Protein AF-A0A4Q6ELT9-F1 (afdb_monomer_lite)

Foldseek 3Di:
DDPPDDQKDFDADPVGHGFKIKGFDFPDWEQDVNDTDTDTQKMWIATPVHRVDIDMDGDDDDYDDDDDPVCVDPVVVDD

Radius of gyration: 16.79 Å; chains: 1; bounding box: 40×24×39 Å

Structure (mmCIF, N/CA/C/O backbone):
data_AF-A0A4Q6ELT9-F1
#
_entry.id   AF-A0A4Q6ELT9-F1
#
loop_
_atom_site.group_PDB
_atom_site.id
_atom_site.type_symbol
_atom_site.label_atom_id
_atom_site.label_alt_id
_atom_site.label_comp_id
_atom_site.label_asym_id
_atom_site.label_entity_id
_atom_site.label_seq_id
_atom_site.pdbx_PDB_ins_code
_atom_site.Cartn_x
_atom_site.Cartn_y
_atom_site.Cartn_z
_atom_site.occupancy
_atom_site.B_iso_or_equiv
_atom_site.auth_seq_id
_atom_site.auth_comp_id
_atom_site.auth_asym_id
_atom_site.auth_atom_id
_atom_site.pdbx_PDB_model_num
ATOM 1 N N . LYS A 1 1 ? -23.362 -1.615 -7.414 1.00 56.25 1 LYS A N 1
ATOM 2 C CA . LYS A 1 1 ? -23.102 -0.480 -6.497 1.00 56.25 1 LYS A CA 1
ATOM 3 C C . LYS A 1 1 ? -21.594 -0.352 -6.423 1.00 56.25 1 LYS A C 1
ATOM 5 O O . LYS A 1 1 ? -20.965 -1.276 -5.921 1.00 56.25 1 LYS A O 1
ATOM 10 N N . ASP A 1 2 ? -21.038 0.695 -7.016 1.00 70.00 2 ASP A N 1
ATOM 11 C CA . ASP A 1 2 ? -19.593 0.808 -7.213 1.00 70.00 2 ASP A CA 1
ATOM 12 C C . ASP A 1 2 ? -18.913 1.140 -5.881 1.00 70.00 2 ASP A C 1
ATOM 14 O O . ASP A 1 2 ? -19.377 1.999 -5.132 1.00 70.00 2 ASP A O 1
ATOM 18 N N . THR A 1 3 ? -17.869 0.389 -5.531 1.00 80.31 3 THR A N 1
ATOM 19 C CA . THR A 1 3 ? -17.245 0.413 -4.197 1.00 80.31 3 THR A CA 1
ATOM 20 C C . THR A 1 3 ? -16.108 1.431 -4.075 1.00 80.31 3 THR A C 1
ATOM 22 O O . THR A 1 3 ? -15.527 1.543 -3.001 1.00 80.31 3 THR A O 1
ATOM 25 N N . PHE A 1 4 ? -15.784 2.164 -5.152 1.00 90.50 4 PHE A N 1
ATOM 26 C CA . PHE A 1 4 ? -14.625 3.070 -5.264 1.00 90.50 4 PHE A CA 1
ATOM 27 C C . PHE A 1 4 ? -13.291 2.455 -4.784 1.00 90.50 4 PHE A C 1
ATOM 29 O O . PHE A 1 4 ? -12.360 3.176 -4.433 1.00 90.50 4 PHE A O 1
ATOM 36 N N . LEU A 1 5 ? -13.180 1.121 -4.770 1.00 95.00 5 LEU A N 1
ATOM 37 C CA . LEU A 1 5 ? -11.961 0.419 -4.379 1.00 95.00 5 LEU A CA 1
ATOM 38 C C . LEU A 1 5 ? -10.987 0.359 -5.553 1.00 95.00 5 LEU A C 1
ATOM 40 O O . LEU A 1 5 ? -11.359 -0.007 -6.670 1.00 95.00 5 LEU A O 1
ATOM 44 N N . GLY A 1 6 ? -9.720 0.662 -5.283 1.00 95.31 6 GLY A N 1
ATOM 45 C CA . GLY A 1 6 ? -8.647 0.438 -6.241 1.00 95.31 6 GLY A CA 1
ATOM 46 C C . GLY A 1 6 ? -8.396 -1.058 -6.401 1.00 95.31 6 GLY A C 1
ATOM 47 O O . GLY A 1 6 ? -7.883 -1.694 -5.494 1.00 95.31 6 GLY A O 1
ATOM 48 N N . VAL A 1 7 ? -8.738 -1.629 -7.554 1.00 96.56 7 VAL A N 1
ATOM 49 C CA . VAL A 1 7 ? -8.476 -3.053 -7.861 1.00 96.56 7 VAL A CA 1
ATOM 50 C C . VAL A 1 7 ? -7.184 -3.261 -8.656 1.00 96.56 7 VAL A C 1
ATOM 52 O O . VAL A 1 7 ? -6.637 -4.363 -8.693 1.00 96.56 7 VAL A O 1
ATOM 55 N N . LYS A 1 8 ? -6.671 -2.188 -9.268 1.00 97.19 8 LYS A N 1
ATOM 56 C CA . LYS A 1 8 ? -5.426 -2.156 -10.038 1.00 97.19 8 LYS A CA 1
ATOM 57 C C . LYS A 1 8 ? -4.751 -0.792 -9.884 1.00 97.19 8 LYS A C 1
ATOM 59 O O . LYS A 1 8 ? -5.441 0.219 -9.792 1.00 97.19 8 LYS A O 1
ATOM 64 N N . ALA A 1 9 ? -3.422 -0.769 -9.922 1.00 97.88 9 ALA A N 1
ATOM 65 C CA . ALA A 1 9 ? -2.632 0.446 -10.106 1.00 97.88 9 ALA A CA 1
ATOM 66 C C . ALA A 1 9 ? -1.528 0.237 -11.154 1.00 97.88 9 ALA A C 1
ATOM 68 O O . ALA A 1 9 ? -1.072 -0.887 -11.381 1.00 97.88 9 ALA A O 1
ATOM 69 N N . GLU A 1 10 ? -1.091 1.326 -11.779 1.00 98.31 10 GLU A N 1
ATOM 70 C CA . GLU A 1 10 ? 0.087 1.370 -12.646 1.00 98.31 10 GLU A CA 1
ATOM 71 C C . GLU A 1 10 ? 1.029 2.448 -12.119 1.00 98.31 10 GLU A C 1
ATOM 73 O O . GLU A 1 10 ? 0.607 3.569 -11.845 1.00 98.31 10 GLU A O 1
ATOM 78 N N . PHE A 1 11 ? 2.300 2.093 -11.955 1.00 97.88 11 PHE A N 1
ATOM 79 C CA . PHE A 1 11 ? 3.331 3.012 -11.494 1.00 97.88 11 PHE A CA 1
ATOM 80 C C . PHE A 1 11 ? 4.165 3.433 -12.693 1.00 97.88 11 PHE A C 1
ATOM 82 O O . PHE A 1 11 ? 4.641 2.584 -13.457 1.00 97.88 11 PHE A O 1
ATOM 89 N N . LEU A 1 12 ? 4.313 4.744 -12.854 1.00 98.12 12 LEU A N 1
ATOM 90 C CA . LEU A 1 12 ? 4.971 5.357 -13.996 1.00 98.12 12 LEU A CA 1
ATOM 91 C C . LEU A 1 12 ? 6.372 5.842 -13.619 1.00 98.12 12 LEU A C 1
ATOM 93 O O . LEU A 1 12 ? 6.592 6.307 -12.501 1.00 98.12 12 LEU A O 1
ATOM 97 N N . THR A 1 13 ? 7.310 5.748 -14.556 1.00 97.75 13 THR A N 1
ATOM 98 C CA . THR A 1 13 ? 8.597 6.439 -14.471 1.00 97.75 13 THR A CA 1
ATOM 99 C C . THR A 1 13 ? 8.389 7.948 -14.581 1.00 97.75 13 THR A C 1
ATOM 101 O O . THR A 1 13 ? 7.290 8.420 -14.886 1.00 97.75 13 THR A O 1
ATOM 104 N N . LEU A 1 14 ? 9.459 8.720 -14.385 1.00 97.50 14 LEU A N 1
ATOM 105 C CA . LEU A 1 14 ? 9.423 10.176 -14.549 1.00 97.50 14 LEU A CA 1
ATOM 106 C C . LEU A 1 14 ? 9.007 10.595 -15.967 1.00 97.50 14 LEU A C 1
ATOM 108 O O . LEU A 1 14 ? 8.356 11.619 -16.141 1.00 97.50 14 LEU A O 1
ATOM 112 N N . GLU A 1 15 ? 9.319 9.779 -16.974 1.00 97.38 15 GLU A N 1
ATOM 113 C CA . GLU A 1 15 ? 8.920 9.989 -18.370 1.00 97.38 15 GLU A CA 1
ATOM 114 C C . GLU A 1 15 ? 7.499 9.480 -18.677 1.00 97.38 15 GLU A C 1
ATOM 116 O O . GLU A 1 15 ? 7.073 9.495 -19.831 1.00 97.38 15 GLU A O 1
ATOM 121 N N . GLY A 1 16 ? 6.768 8.986 -17.674 1.00 97.38 16 GLY A N 1
ATOM 122 C CA . GLY A 1 16 ? 5.392 8.511 -17.819 1.00 97.38 16 GLY A CA 1
ATOM 123 C C . GLY A 1 16 ? 5.256 7.064 -18.300 1.00 97.38 16 GLY A C 1
ATOM 124 O O . GLY A 1 16 ? 4.156 6.645 -18.658 1.00 97.38 16 GLY A O 1
ATOM 125 N N . LYS A 1 17 ? 6.337 6.271 -18.323 1.00 97.88 17 LYS A N 1
ATOM 126 C CA . LYS A 1 17 ? 6.274 4.868 -18.763 1.00 97.88 17 LYS A CA 1
ATOM 127 C C . LYS A 1 17 ? 5.881 3.951 -17.615 1.00 97.88 17 LYS A C 1
ATOM 129 O O . LYS A 1 17 ? 6.470 4.024 -16.545 1.00 97.88 17 LYS A O 1
ATOM 134 N N . VAL A 1 18 ? 4.943 3.032 -17.835 1.00 97.94 18 VAL A N 1
ATOM 135 C CA . VAL A 1 18 ? 4.607 2.014 -16.826 1.00 97.94 18 VAL A CA 1
ATOM 136 C C . VAL A 1 18 ? 5.820 1.117 -16.583 1.00 97.94 18 VAL A C 1
ATOM 138 O O . VAL A 1 18 ? 6.307 0.484 -17.517 1.00 97.94 18 VAL A O 1
ATOM 141 N N . PHE A 1 19 ? 6.278 1.028 -15.333 1.00 97.44 19 PHE A N 1
ATOM 142 C CA . PHE A 1 19 ? 7.379 0.135 -14.944 1.00 97.44 19 PHE A CA 1
ATOM 143 C C . PHE A 1 19 ? 6.978 -0.894 -13.878 1.00 97.44 19 PHE A C 1
ATOM 145 O O . PHE A 1 19 ? 7.614 -1.940 -13.784 1.00 97.44 19 PHE A O 1
ATOM 152 N N . LYS A 1 20 ? 5.882 -0.664 -13.137 1.00 98.25 20 LYS A N 1
ATOM 153 C CA . LYS A 1 20 ? 5.242 -1.662 -12.260 1.00 98.25 20 LYS A CA 1
ATOM 154 C C . LYS A 1 20 ? 3.724 -1.628 -12.409 1.00 98.25 20 LYS A C 1
ATOM 156 O O . LYS A 1 20 ? 3.140 -0.584 -12.703 1.00 98.25 20 LYS A O 1
ATOM 161 N N . ARG A 1 21 ? 3.074 -2.757 -12.137 1.00 98.44 21 ARG A N 1
ATOM 162 C CA . ARG A 1 21 ? 1.612 -2.879 -12.032 1.00 98.44 21 ARG A CA 1
ATOM 163 C C . ARG A 1 21 ? 1.264 -3.525 -10.700 1.00 98.44 21 ARG A C 1
ATOM 165 O 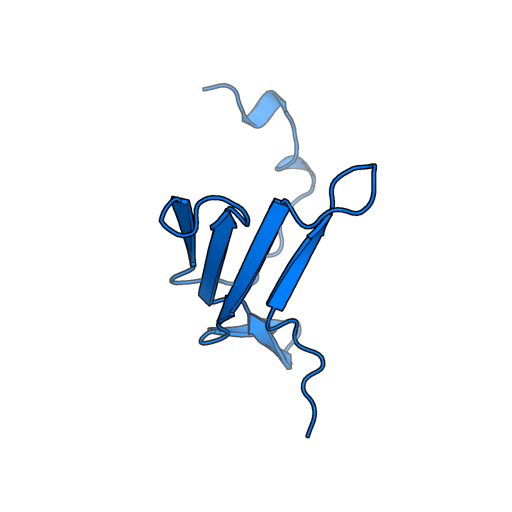O . ARG A 1 21 ? 1.971 -4.434 -10.284 1.00 98.44 21 ARG A O 1
ATOM 172 N N . ALA A 1 22 ? 0.187 -3.088 -10.057 1.00 98.38 22 ALA A N 1
ATOM 173 C CA . ALA A 1 22 ? -0.341 -3.748 -8.867 1.00 98.38 22 ALA A CA 1
ATOM 174 C C . ALA A 1 22 ? -1.775 -4.228 -9.075 1.00 98.38 22 ALA A C 1
ATOM 176 O O . ALA A 1 22 ? -2.553 -3.570 -9.770 1.00 98.38 22 ALA A O 1
ATOM 177 N N . LYS A 1 23 ? -2.122 -5.351 -8.446 1.00 98.38 23 LYS A N 1
ATOM 178 C CA . LYS A 1 23 ? -3.498 -5.830 -8.263 1.00 98.38 23 LYS A CA 1
ATOM 179 C C . LYS A 1 23 ? -3.785 -5.987 -6.776 1.00 98.38 23 LYS A C 1
ATOM 181 O O . LYS A 1 23 ? -2.899 -6.385 -6.020 1.00 98.38 23 LYS A O 1
ATOM 186 N N . PHE A 1 24 ? -5.020 -5.699 -6.381 1.00 98.19 24 PHE A N 1
ATOM 187 C CA . PHE A 1 24 ? -5.445 -5.730 -4.984 1.00 98.19 24 PHE A CA 1
ATOM 188 C C . PHE A 1 24 ? -6.658 -6.645 -4.809 1.00 98.19 24 PHE A C 1
ATOM 190 O O . PHE A 1 24 ? -7.607 -6.582 -5.594 1.00 98.19 24 PHE A O 1
ATOM 197 N N . ALA A 1 25 ? -6.638 -7.464 -3.760 1.00 97.69 25 ALA A N 1
ATOM 198 C CA . ALA A 1 25 ? -7.777 -8.249 -3.297 1.00 97.69 25 ALA A CA 1
ATOM 199 C C . ALA A 1 25 ? -8.259 -7.732 -1.934 1.00 97.69 25 ALA A C 1
ATOM 201 O O . ALA A 1 25 ? -7.459 -7.256 -1.129 1.00 97.69 25 ALA A O 1
ATOM 202 N N . TYR A 1 26 ? -9.566 -7.826 -1.680 1.00 96.75 26 TYR A N 1
ATOM 203 C CA . TYR A 1 26 ? -10.230 -7.286 -0.487 1.00 96.75 26 TYR A CA 1
ATOM 204 C C . TYR A 1 26 ? -11.114 -8.348 0.165 1.00 96.75 26 TYR A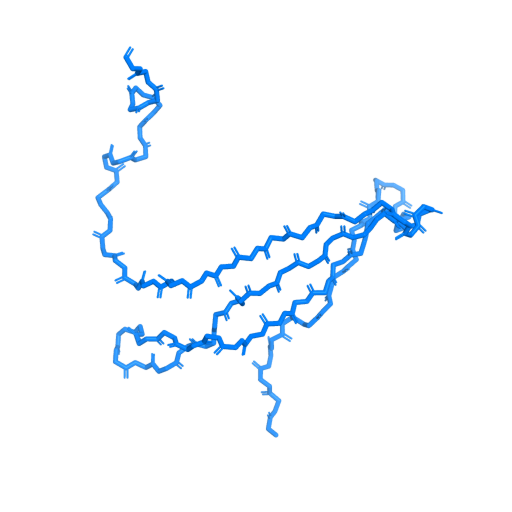 C 1
ATOM 206 O O . TYR A 1 26 ? -12.341 -8.299 0.081 1.00 96.75 26 TYR A O 1
ATOM 214 N N . GLU A 1 27 ? -10.485 -9.333 0.796 1.00 95.56 27 GLU A N 1
ATOM 215 C CA . GLU A 1 27 ? -11.201 -10.388 1.529 1.00 95.56 27 GLU A CA 1
ATOM 216 C C . GLU A 1 27 ? -11.463 -10.002 2.993 1.00 95.56 27 GLU A C 1
ATOM 218 O O . GLU A 1 27 ? -12.303 -10.609 3.655 1.00 95.56 27 GLU A O 1
ATOM 223 N N . HIS A 1 28 ? -10.822 -8.929 3.474 1.00 94.38 28 HIS A N 1
ATOM 224 C CA . HIS A 1 28 ? -11.004 -8.411 4.828 1.00 94.38 28 HIS A CA 1
ATOM 225 C C . HIS A 1 28 ? -12.043 -7.296 4.897 1.00 94.38 28 HIS A C 1
ATOM 227 O O . HIS A 1 28 ? -12.159 -6.447 4.006 1.00 94.38 28 HIS A O 1
ATOM 233 N N . LYS A 1 29 ? -12.760 -7.250 6.023 1.00 94.19 29 LYS A N 1
ATOM 234 C CA . LYS A 1 29 ? -13.620 -6.129 6.416 1.00 94.19 29 LYS A CA 1
ATOM 235 C C . LYS A 1 29 ? -13.337 -5.772 7.866 1.00 94.19 29 LYS A C 1
ATOM 237 O O . LYS A 1 29 ? -13.507 -6.602 8.751 1.00 94.19 29 LYS A O 1
ATOM 242 N N . LEU A 1 30 ? -12.941 -4.529 8.097 1.00 93.94 30 LEU A N 1
ATOM 243 C CA . LEU A 1 30 ? -12.637 -4.006 9.423 1.00 93.94 30 LEU A CA 1
ATOM 244 C C . LEU A 1 30 ? -13.808 -3.193 9.959 1.00 93.94 30 LEU A C 1
ATOM 246 O O . LEU A 1 30 ? -14.472 -2.488 9.204 1.00 93.94 30 LEU A O 1
ATOM 250 N N . ALA A 1 31 ? -14.040 -3.253 11.267 1.00 92.50 31 ALA A N 1
ATOM 251 C CA . ALA A 1 31 ? -15.005 -2.394 11.942 1.00 92.50 31 ALA A CA 1
ATOM 252 C C . ALA A 1 31 ? -14.309 -1.113 12.423 1.00 92.50 31 ALA A C 1
ATOM 254 O O . ALA A 1 31 ? -13.728 -1.080 13.503 1.00 92.50 31 ALA A O 1
ATOM 255 N N . VAL A 1 32 ? -14.366 -0.046 11.627 1.00 90.19 32 VAL A N 1
ATOM 256 C CA . VAL A 1 32 ? -13.763 1.251 11.966 1.00 90.19 32 VAL A CA 1
ATOM 257 C C . VAL A 1 32 ? -14.871 2.210 12.381 1.00 90.19 32 VAL A C 1
ATOM 259 O O . VAL A 1 32 ? -15.781 2.480 11.599 1.00 90.19 32 VAL A O 1
ATOM 262 N N . ALA A 1 33 ? -14.829 2.699 13.625 1.00 88.31 33 ALA A N 1
ATOM 263 C CA . ALA A 1 33 ? -15.874 3.561 14.197 1.00 88.31 33 ALA A CA 1
ATOM 264 C C . ALA A 1 33 ? -17.301 2.993 14.003 1.00 88.31 33 ALA A C 1
ATOM 266 O O . ALA A 1 33 ? -18.234 3.702 13.623 1.00 88.31 33 ALA A O 1
ATOM 267 N N . GLY A 1 34 ? -17.452 1.676 14.197 1.00 89.69 34 GLY A N 1
ATOM 268 C CA . GLY A 1 34 ? -18.724 0.963 14.040 1.00 89.69 34 GLY A CA 1
ATOM 269 C C . GLY A 1 34 ? -19.178 0.742 12.591 1.00 89.69 34 GLY A C 1
ATOM 270 O O . GLY A 1 34 ? -20.258 0.196 12.377 1.00 89.69 34 GLY A O 1
ATOM 271 N N . LYS A 1 35 ? -18.381 1.134 11.587 1.00 92.75 35 LYS A N 1
ATOM 272 C CA . LYS A 1 35 ? -18.701 0.951 10.164 1.00 92.75 35 LYS A CA 1
ATOM 273 C C . LYS A 1 35 ? -17.794 -0.106 9.526 1.00 92.75 35 LYS A C 1
ATOM 275 O O . LYS A 1 35 ? -16.588 -0.085 9.768 1.00 92.75 35 LYS A O 1
ATOM 280 N N . PRO A 1 36 ? -18.337 -1.007 8.687 1.00 92.19 36 PRO A N 1
ATOM 281 C CA . PRO A 1 36 ? -17.524 -1.953 7.939 1.00 92.19 36 PRO A CA 1
ATOM 282 C C . PRO A 1 36 ? -16.756 -1.230 6.825 1.00 92.19 36 PRO A C 1
ATOM 284 O O . PRO A 1 36 ? -17.355 -0.578 5.970 1.00 92.19 36 PRO A O 1
ATOM 287 N N . VAL A 1 37 ? -15.436 -1.384 6.816 1.00 93.50 37 VAL A N 1
ATOM 288 C CA . VAL A 1 37 ? -14.523 -0.822 5.818 1.00 93.50 37 VAL A CA 1
ATOM 289 C C . VAL A 1 37 ? -13.751 -1.973 5.163 1.00 93.50 37 VAL A C 1
ATOM 291 O O . VAL A 1 37 ? -13.122 -2.751 5.883 1.00 93.50 37 VAL A O 1
ATOM 294 N N . PRO A 1 38 ? -13.796 -2.133 3.827 1.00 94.94 38 PRO A N 1
ATOM 295 C CA . PRO A 1 38 ? -12.963 -3.109 3.131 1.00 94.94 38 PRO A CA 1
ATOM 296 C C . PRO A 1 38 ? -11.479 -2.842 3.382 1.00 94.94 38 PRO A C 1
ATOM 298 O O . PRO A 1 38 ? -11.042 -1.693 3.349 1.00 94.94 38 PRO A O 1
ATOM 301 N 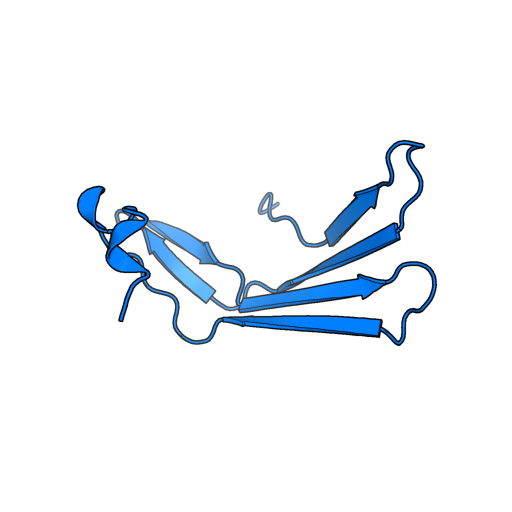N . PHE A 1 39 ? -10.703 -3.899 3.586 1.00 95.75 39 PHE A N 1
ATOM 302 C CA . PHE A 1 39 ? -9.259 -3.805 3.768 1.00 95.75 39 PHE A CA 1
ATOM 303 C C . PHE A 1 39 ? -8.548 -4.779 2.829 1.00 95.75 39 PHE A C 1
ATOM 305 O O . PHE A 1 39 ? -9.069 -5.854 2.527 1.00 95.75 39 PHE A O 1
ATOM 312 N N . VAL A 1 40 ? -7.383 -4.376 2.322 1.00 96.75 40 VAL A N 1
ATOM 313 C CA . VAL A 1 40 ? -6.618 -5.184 1.370 1.00 96.75 40 VAL A CA 1
ATOM 314 C C . VAL A 1 40 ? -6.133 -6.466 2.052 1.00 96.75 40 VAL A C 1
ATOM 316 O O . VAL A 1 40 ? -5.481 -6.419 3.089 1.00 96.75 40 VAL A O 1
ATOM 319 N N . SER A 1 41 ? -6.472 -7.625 1.494 1.00 97.56 41 SER A N 1
ATOM 320 C CA . SER A 1 41 ? -5.968 -8.923 1.962 1.00 97.56 41 SER A CA 1
ATOM 321 C C . SER A 1 41 ? -4.704 -9.338 1.225 1.00 97.56 41 SER A C 1
ATOM 323 O O . SER A 1 41 ? -3.825 -9.972 1.803 1.00 97.56 41 SER A O 1
ATOM 325 N N . ARG A 1 42 ? -4.576 -8.941 -0.043 1.00 98.25 42 ARG A N 1
ATOM 326 C CA . ARG A 1 42 ? -3.411 -9.251 -0.865 1.00 98.25 42 ARG A CA 1
ATOM 327 C C . ARG A 1 42 ? -3.122 -8.142 -1.860 1.00 98.25 42 ARG A C 1
ATOM 329 O O . ARG A 1 42 ? -4.036 -7.603 -2.484 1.00 98.25 42 ARG A O 1
ATOM 336 N N . MET A 1 43 ? -1.840 -7.852 -2.030 1.00 98.38 43 MET A N 1
ATOM 337 C CA . MET A 1 43 ? -1.313 -6.973 -3.061 1.00 98.38 43 MET A CA 1
ATOM 338 C C . MET A 1 43 ? -0.239 -7.718 -3.846 1.00 98.38 43 MET A C 1
ATOM 340 O O . MET A 1 43 ? 0.761 -8.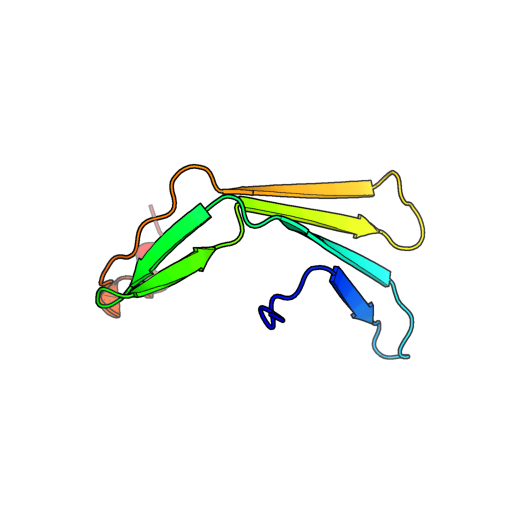135 -3.271 1.00 98.38 43 MET A O 1
ATOM 344 N N . ASP A 1 44 ? -0.431 -7.858 -5.153 1.00 98.50 44 ASP A N 1
ATOM 345 C CA . ASP A 1 44 ? 0.591 -8.387 -6.058 1.00 98.50 44 ASP A CA 1
ATOM 346 C C . ASP A 1 44 ? 1.154 -7.236 -6.886 1.00 98.50 44 ASP A C 1
ATOM 348 O O . ASP A 1 44 ? 0.404 -6.595 -7.622 1.00 98.50 44 ASP A O 1
ATOM 352 N N . ILE A 1 45 ? 2.455 -6.965 -6.758 1.00 98.50 45 ILE A N 1
ATOM 353 C CA . ILE A 1 45 ? 3.183 -5.953 -7.528 1.00 98.50 45 ILE A CA 1
ATOM 354 C C . ILE A 1 45 ? 4.097 -6.669 -8.517 1.00 98.50 45 ILE A C 1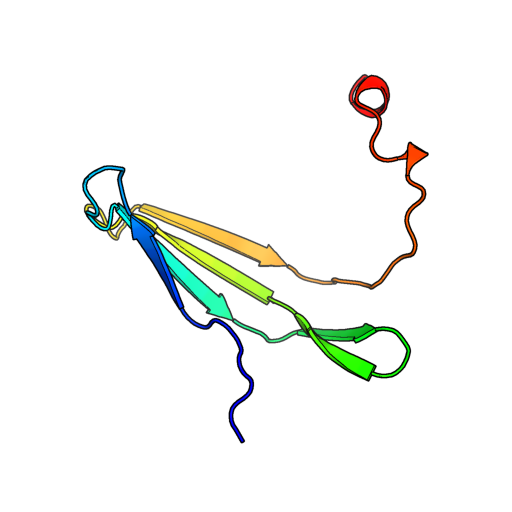
ATOM 356 O O . ILE A 1 45 ? 5.044 -7.344 -8.118 1.00 98.50 45 ILE A O 1
ATOM 360 N N . THR A 1 46 ? 3.847 -6.479 -9.805 1.00 98.62 46 THR A N 1
ATOM 361 C CA . THR A 1 46 ? 4.562 -7.144 -10.897 1.00 98.62 46 THR A CA 1
ATOM 362 C C . THR A 1 46 ? 5.380 -6.134 -11.693 1.00 98.62 46 THR A C 1
ATOM 364 O O . THR A 1 46 ? 4.933 -5.010 -11.955 1.00 98.62 46 THR A O 1
ATOM 367 N N . ASP A 1 47 ? 6.593 -6.524 -12.078 1.00 98.12 47 ASP A N 1
ATOM 368 C CA . ASP A 1 47 ? 7.406 -5.766 -13.023 1.00 98.12 47 ASP A CA 1
ATOM 369 C C . ASP A 1 47 ? 6.752 -5.681 -14.406 1.00 98.12 47 ASP A C 1
ATOM 371 O O . ASP A 1 47 ? 6.224 -6.665 -14.918 1.00 98.12 47 ASP A O 1
ATOM 375 N N . ALA A 1 48 ? 6.742 -4.489 -15.006 1.00 95.75 48 ALA A N 1
ATOM 376 C CA . ALA A 1 48 ? 6.047 -4.284 -16.273 1.00 95.75 48 ALA A CA 1
ATOM 377 C C . ALA A 1 48 ? 6.802 -4.839 -17.490 1.00 95.75 48 ALA A C 1
ATOM 379 O O . ALA A 1 48 ? 6.175 -5.000 -18.538 1.00 95.75 48 ALA A O 1
ATOM 380 N N . VAL A 1 49 ? 8.110 -5.093 -17.356 1.00 94.06 49 VAL A N 1
ATOM 381 C CA . VAL A 1 49 ? 8.993 -5.632 -18.402 1.00 94.06 49 VAL A CA 1
ATOM 382 C C . VAL A 1 49 ? 9.207 -7.131 -18.205 1.00 94.06 49 VAL A C 1
ATOM 384 O O . VAL A 1 49 ? 9.173 -7.885 -19.172 1.00 94.06 49 VAL A O 1
ATOM 387 N N . ASN A 1 50 ? 9.405 -7.570 -16.960 1.00 95.06 50 ASN A N 1
ATOM 388 C CA . ASN A 1 50 ? 9.548 -8.978 -16.606 1.00 95.06 50 ASN A CA 1
ATOM 389 C C . ASN A 1 50 ? 8.398 -9.454 -15.708 1.00 95.06 50 ASN A C 1
ATOM 391 O O . ASN A 1 50 ? 8.506 -9.438 -14.483 1.00 95.06 50 ASN A O 1
ATOM 395 N N . GLU A 1 51 ? 7.323 -9.960 -16.308 1.00 91.19 51 GLU A N 1
ATOM 396 C CA . GLU A 1 51 ? 6.126 -10.375 -15.565 1.00 91.19 51 GLU A CA 1
ATOM 397 C C . GLU A 1 51 ? 6.364 -11.534 -14.576 1.00 91.19 51 GLU A C 1
ATOM 399 O O . GLU A 1 51 ? 5.575 -11.723 -13.649 1.00 91.19 51 GLU A O 1
ATOM 404 N N . SER A 1 52 ? 7.471 -12.280 -14.701 1.00 94.62 52 SER A N 1
ATOM 405 C CA . SER A 1 52 ? 7.837 -13.306 -13.716 1.00 94.62 52 SER A CA 1
ATOM 406 C C . SER A 1 52 ? 8.367 -12.715 -12.403 1.00 94.62 52 SER A C 1
ATOM 408 O O . SER A 1 52 ? 8.458 -13.422 -11.402 1.00 94.62 52 SER A O 1
ATOM 410 N N . SER A 1 53 ? 8.741 -11.432 -12.392 1.00 97.81 53 SER A N 1
ATOM 411 C CA . SER A 1 53 ? 9.200 -10.710 -11.207 1.00 97.81 53 SER A CA 1
ATOM 412 C C . SER A 1 53 ? 8.003 -10.087 -10.495 1.00 97.81 53 SER A C 1
ATOM 414 O O . SER A 1 53 ? 7.556 -8.985 -10.826 1.00 97.81 53 SER A O 1
ATOM 416 N N . THR A 1 54 ? 7.458 -10.827 -9.530 1.00 98.12 54 THR A N 1
ATOM 417 C CA . THR A 1 54 ? 6.304 -10.405 -8.731 1.00 98.12 54 THR A CA 1
ATOM 418 C C . THR A 1 54 ? 6.630 -10.463 -7.246 1.00 98.12 54 THR A C 1
ATOM 420 O O . THR A 1 54 ? 7.128 -11.469 -6.746 1.00 98.12 54 THR A O 1
ATOM 423 N N . THR A 1 55 ? 6.291 -9.390 -6.539 1.00 98.38 55 THR A N 1
ATOM 424 C CA . THR A 1 55 ? 6.259 -9.345 -5.079 1.00 98.38 55 THR A CA 1
ATOM 425 C C . THR A 1 55 ? 4.810 -9.434 -4.622 1.00 98.38 55 THR A C 1
ATOM 427 O O . THR A 1 55 ? 3.983 -8.621 -5.035 1.00 98.38 55 THR A O 1
ATOM 430 N N . SER A 1 56 ? 4.515 -10.381 -3.736 1.00 98.19 56 SER A N 1
ATOM 431 C CA . SER A 1 56 ? 3.202 -10.523 -3.103 1.00 98.19 56 SER A CA 1
ATOM 432 C C . SER A 1 56 ? 3.278 -10.107 -1.637 1.00 98.19 56 SER A C 1
ATOM 434 O O . SER A 1 56 ? 4.121 -10.601 -0.893 1.00 98.19 56 SER A O 1
ATOM 436 N N . ILE A 1 57 ? 2.382 -9.216 -1.219 1.00 98.19 57 ILE A N 1
ATOM 437 C CA . ILE A 1 57 ? 2.179 -8.829 0.179 1.00 98.19 57 ILE A CA 1
ATOM 438 C C . ILE A 1 57 ? 0.828 -9.391 0.612 1.00 98.19 57 ILE A C 1
ATOM 440 O O . ILE A 1 57 ? -0.190 -9.104 -0.023 1.00 98.19 57 ILE A O 1
ATOM 444 N N . ILE A 1 58 ? 0.822 -10.196 1.674 1.00 98.12 58 ILE A N 1
ATOM 445 C CA . ILE A 1 58 ? -0.372 -10.853 2.216 1.00 98.12 58 ILE A CA 1
ATOM 446 C C . ILE A 1 58 ? -0.620 -10.309 3.623 1.00 98.12 58 ILE A C 1
ATOM 448 O O . ILE A 1 58 ? 0.288 -10.276 4.450 1.00 98.12 58 ILE A O 1
ATOM 452 N N . TYR A 1 59 ? -1.851 -9.880 3.880 1.00 96.31 59 TYR A N 1
ATOM 453 C CA . TYR A 1 59 ? -2.322 -9.419 5.182 1.00 96.31 59 TYR A CA 1
ATOM 454 C C . TYR A 1 59 ? -3.301 -10.464 5.715 1.00 96.31 59 TYR A C 1
ATOM 456 O O . TYR A 1 59 ? -4.270 -10.772 5.029 1.00 96.31 59 TYR A O 1
ATOM 464 N N . GLU A 1 60 ? -3.079 -11.018 6.907 1.00 93.06 60 GLU A N 1
ATOM 465 C CA . GLU A 1 60 ? -3.881 -12.157 7.399 1.00 93.06 60 GLU A CA 1
ATOM 466 C C . GLU A 1 60 ? -4.917 -11.777 8.463 1.00 93.06 60 GLU A C 1
ATOM 468 O O . GLU A 1 60 ? -6.066 -12.197 8.368 1.00 93.06 60 GLU A O 1
ATOM 473 N N . ALA A 1 61 ? -4.551 -10.954 9.447 1.00 92.25 61 ALA A N 1
ATOM 474 C CA . ALA A 1 61 ? -5.437 -10.588 10.556 1.00 92.25 61 ALA A CA 1
ATOM 475 C C . ALA A 1 61 ? -5.354 -9.087 10.889 1.00 92.25 61 ALA A C 1
ATOM 477 O O . ALA A 1 61 ? -4.927 -8.716 11.984 1.00 92.25 61 ALA A O 1
ATOM 478 N N . PRO A 1 62 ? -5.705 -8.195 9.945 1.00 93.81 62 PRO A N 1
ATOM 479 C CA . PRO A 1 62 ? -5.700 -6.765 10.218 1.00 93.81 62 PRO A CA 1
ATOM 480 C C . PRO A 1 62 ? -6.755 -6.408 11.274 1.00 93.81 62 PRO A C 1
ATOM 482 O O . PRO A 1 62 ? -7.875 -6.918 11.248 1.00 93.81 62 PRO A O 1
ATOM 485 N N . ALA A 1 63 ? -6.413 -5.491 12.178 1.00 92.50 63 ALA A N 1
ATOM 486 C CA . ALA A 1 63 ? -7.324 -4.961 13.184 1.00 92.50 63 ALA A CA 1
ATOM 487 C C . ALA A 1 63 ? -7.127 -3.444 13.337 1.00 92.50 63 ALA A C 1
ATOM 489 O O . ALA A 1 63 ? -5.997 -2.962 13.249 1.00 92.50 63 ALA A O 1
ATOM 490 N N . PRO A 1 64 ? -8.208 -2.672 13.541 1.00 92.69 64 PRO A N 1
ATOM 491 C CA . PRO A 1 64 ? -8.092 -1.263 13.877 1.00 92.69 64 PRO A CA 1
ATOM 492 C C . PRO A 1 64 ? -7.600 -1.108 15.319 1.00 92.69 64 PRO A C 1
ATOM 494 O O . PRO A 1 64 ? -8.182 -1.669 16.245 1.00 92.69 64 PRO A O 1
ATOM 497 N N . GLU A 1 65 ? -6.562 -0.300 15.503 1.00 91.88 65 GLU A N 1
ATOM 498 C CA . GLU A 1 65 ? -5.974 0.000 16.806 1.00 91.88 65 GLU A CA 1
ATOM 499 C C . GLU A 1 65 ? -5.693 1.502 16.917 1.00 91.88 65 GLU A C 1
ATOM 501 O O . GLU A 1 65 ? -5.288 2.145 15.945 1.00 91.88 65 GLU A O 1
ATOM 506 N N . ALA A 1 66 ? -5.926 2.071 18.101 1.00 91.56 66 ALA A N 1
ATOM 507 C CA . ALA A 1 66 ? -5.517 3.435 18.408 1.00 91.56 66 ALA A CA 1
ATOM 508 C C . ALA A 1 66 ? -4.049 3.426 18.848 1.00 91.56 66 ALA A C 1
ATOM 510 O O . ALA A 1 66 ? -3.721 2.942 19.929 1.00 91.56 66 ALA A O 1
ATOM 511 N N . LEU A 1 67 ? -3.176 3.965 18.004 1.00 92.62 67 LEU A N 1
ATOM 512 C CA . LEU A 1 67 ? -1.738 4.005 18.241 1.00 92.62 67 LEU A CA 1
ATOM 513 C C . LEU A 1 67 ? -1.318 5.403 18.710 1.00 92.62 67 LEU A C 1
ATOM 515 O O . LEU A 1 67 ? -1.767 6.402 18.155 1.00 92.62 67 LEU A O 1
ATOM 519 N N . SER A 1 68 ? -0.466 5.477 19.737 1.00 95.00 68 SER A N 1
ATOM 520 C CA . SER A 1 68 ? 0.099 6.747 20.219 1.00 95.00 68 SER A CA 1
ATOM 521 C C . SER A 1 68 ? 1.143 7.279 19.243 1.00 95.00 68 SER A C 1
ATOM 523 O O . SER A 1 68 ? 2.002 6.518 18.811 1.00 95.00 68 SER A O 1
ATOM 525 N N . ASP A 1 69 ? 1.174 8.588 18.999 1.00 95.25 69 ASP A N 1
ATOM 526 C CA . ASP A 1 69 ? 2.194 9.227 18.155 1.00 95.25 69 ASP A CA 1
ATOM 527 C C . ASP A 1 69 ? 3.630 8.901 18.601 1.00 95.25 69 ASP A C 1
ATOM 529 O O . ASP A 1 69 ? 4.549 8.841 17.786 1.00 95.25 69 ASP A O 1
ATOM 533 N N . THR A 1 70 ? 3.832 8.616 19.894 1.00 94.12 70 THR A N 1
ATOM 534 C CA . THR A 1 70 ? 5.139 8.238 20.450 1.00 94.12 70 THR A CA 1
ATOM 535 C C . THR A 1 70 ? 5.702 6.951 19.845 1.00 94.12 70 THR A C 1
ATOM 537 O O . THR A 1 70 ? 6.922 6.777 19.846 1.00 94.12 70 THR A O 1
ATOM 540 N N . ILE A 1 71 ? 4.865 6.055 19.303 1.00 94.19 71 ILE A N 1
ATOM 541 C CA . ILE A 1 71 ? 5.373 4.847 18.638 1.00 94.19 71 ILE A CA 1
ATOM 542 C C . ILE A 1 71 ? 6.144 5.193 17.360 1.00 94.19 71 ILE A C 1
ATOM 544 O O . ILE A 1 71 ? 7.080 4.481 16.999 1.00 94.19 71 ILE A O 1
ATOM 548 N N . PHE A 1 72 ? 5.805 6.308 16.705 1.00 93.00 72 PHE A N 1
ATOM 549 C CA . PHE A 1 72 ? 6.433 6.776 15.471 1.00 93.00 72 PHE A CA 1
ATOM 550 C C . 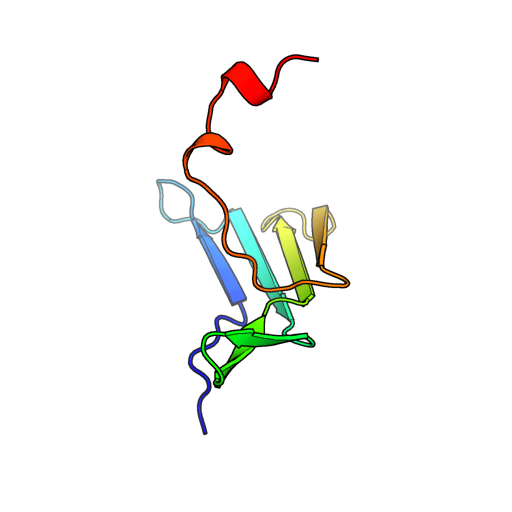PHE A 1 72 ? 7.681 7.623 15.762 1.00 93.00 72 PHE A C 1
ATOM 552 O O . PHE A 1 72 ? 7.872 8.704 15.209 1.00 93.00 72 PHE A O 1
ATOM 559 N N . ASN A 1 73 ? 8.548 7.127 16.643 1.00 92.88 73 ASN A N 1
ATOM 560 C CA . ASN A 1 73 ? 9.835 7.731 16.961 1.00 92.88 73 ASN A CA 1
ATOM 561 C C . ASN A 1 73 ? 10.968 6.862 16.401 1.00 92.88 73 ASN A C 1
ATOM 563 O O . ASN A 1 73 ? 11.009 5.661 16.654 1.00 92.88 73 ASN A O 1
ATOM 567 N N . VAL A 1 74 ? 11.915 7.469 15.678 1.00 92.69 74 VAL A N 1
ATOM 568 C CA . VAL A 1 74 ? 13.089 6.772 15.117 1.00 92.69 74 VAL A CA 1
ATOM 569 C C . VAL A 1 74 ? 13.910 6.048 16.189 1.00 92.69 74 VAL A C 1
ATOM 571 O O . VAL A 1 74 ? 14.474 4.991 15.923 1.00 92.69 74 VAL A O 1
ATOM 574 N N . ASN A 1 75 ? 13.915 6.561 17.421 1.00 92.12 75 ASN A N 1
ATOM 575 C CA . ASN A 1 75 ? 14.608 5.940 18.548 1.00 92.12 75 ASN A CA 1
ATOM 576 C C . ASN A 1 75 ? 13.983 4.596 18.958 1.00 92.12 75 ASN A C 1
ATOM 578 O O . ASN A 1 75 ? 14.647 3.787 19.591 1.00 92.12 75 ASN A O 1
ATOM 582 N N . ASN A 1 76 ? 12.739 4.313 18.561 1.00 90.69 76 ASN A N 1
ATOM 583 C CA . ASN A 1 76 ? 12.113 3.009 18.792 1.00 90.69 76 ASN A CA 1
ATOM 584 C C . ASN A 1 76 ? 12.648 1.919 17.839 1.00 90.69 76 ASN A C 1
ATOM 586 O O . ASN A 1 76 ? 12.274 0.757 17.975 1.00 90.69 76 ASN A O 1
ATOM 590 N N . LEU A 1 77 ? 13.494 2.272 16.860 1.00 89.56 77 LEU A N 1
ATOM 591 C CA . LEU A 1 77 ? 14.083 1.329 15.899 1.00 89.56 77 LEU A CA 1
ATOM 592 C C . LEU A 1 77 ? 15.401 0.704 16.383 1.00 89.56 77 LEU A C 1
ATOM 594 O O . LEU A 1 77 ? 15.904 -0.221 15.745 1.00 89.56 77 LEU A O 1
ATOM 598 N N . THR A 1 78 ? 15.976 1.193 17.485 1.00 82.19 78 THR A N 1
ATOM 599 C CA . THR A 1 78 ? 17.190 0.619 18.080 1.00 82.19 78 THR A CA 1
ATOM 600 C C . THR A 1 78 ? 16.830 -0.508 19.044 1.00 82.19 78 THR A C 1
ATOM 602 O O . THR A 1 78 ? 15.958 -0.333 19.893 1.00 82.19 78 THR A O 1
ATOM 605 N N . ARG A 1 79 ? 17.497 -1.657 18.897 1.00 62.88 79 ARG A N 1
ATOM 606 C CA . ARG A 1 79 ? 17.410 -2.813 19.798 1.00 62.88 79 ARG A CA 1
ATOM 607 C C . ARG A 1 79 ? 18.526 -2.790 20.828 1.00 62.88 79 ARG A C 1
ATOM 609 O O . ARG A 1 79 ? 19.656 -2.440 20.424 1.00 62.88 79 ARG A O 1
#

Sequence (79 aa):
KDTFLGVKAEFLTLEGKVFKRAKFAYEHKLAVAGKPVPFVSRMDITDAVNESSTTSIIYEAPAPEALSDTIFNVNNLTR

pLDDT: mean 93.75, std 7.11, range [56.25, 98.62]

Secondary structure (DSSP, 8-state):
-------EEEEEPTTS-EEEEEEEE--EEEEETTEEEEE-SEEEEEESS-TT-EEEEE--S-------GGGS-GGGG--